Protein AF-A0A3G4VHL0-F1 (afdb_monomer)

Sequence (109 aa):
MKTKLLLISTLTSIFMMGCTSTQEFLNENQSMATEAAMNRAKFELSCQTVQTTVLNKKTIDLYRYEVPQYQVGVSGCGKKVVYLVNCNPDSGCMVYDNKNAPISESKSQ

Solvent-accessible surface area (backbone atoms only — not comparable to full-atom values): 6873 Å² total; per-residue (Å²): 137,91,79,77,94,79,87,83,79,84,80,78,78,85,84,80,83,78,67,58,62,64,54,48,58,46,54,73,49,41,63,58,39,46,49,46,50,46,56,52,44,28,61,77,69,73,30,90,66,62,48,71,43,81,76,46,76,48,75,43,79,59,94,92,41,82,32,41,33,32,35,38,36,38,40,37,86,97,43,76,50,55,31,35,28,43,38,40,98,90,79,47,53,49,75,37,55,55,91,74,48,84,76,75,74,76,76,88,124

Organism: NCBI:txid689

pLDDT: mean 82.19, std 19.35, range [34.38, 98.38]

Structure (mmCIF, N/CA/C/O backbone):
data_AF-A0A3G4VHL0-F1
#
_entry.id   AF-A0A3G4VHL0-F1
#
loop_
_atom_site.group_PDB
_atom_site.id
_atom_site.type_symbol
_atom_site.label_atom_id
_atom_site.label_alt_id
_atom_site.label_comp_id
_atom_site.label_asym_id
_atom_site.label_entity_id
_atom_site.label_seq_id
_atom_site.pdbx_PDB_ins_code
_atom_site.Cartn_x
_atom_site.Cartn_y
_atom_site.Cartn_z
_atom_site.occupancy
_atom_site.B_iso_or_equiv
_atom_site.auth_seq_id
_atom_site.auth_comp_id
_atom_site.auth_asym_id
_atom_site.auth_atom_id
_atom_site.pdbx_PDB_model_num
ATOM 1 N N . MET A 1 1 ? 69.405 -7.108 -5.454 1.00 38.41 1 MET A N 1
ATOM 2 C CA . MET A 1 1 ? 68.332 -8.120 -5.608 1.00 38.41 1 MET A CA 1
ATOM 3 C C . MET A 1 1 ? 67.211 -7.739 -4.645 1.00 38.41 1 MET A C 1
ATOM 5 O O . MET A 1 1 ? 67.393 -7.871 -3.449 1.00 38.41 1 MET A O 1
ATOM 9 N N . LYS A 1 2 ? 66.315 -6.843 -5.079 1.00 39.72 2 LYS A N 1
ATOM 10 C CA . LYS A 1 2 ? 64.910 -7.089 -5.480 1.00 39.72 2 LYS A CA 1
ATOM 11 C C . LYS A 1 2 ? 64.046 -7.603 -4.323 1.00 39.72 2 LYS A C 1
ATOM 13 O O . LYS A 1 2 ? 63.850 -8.796 -4.136 1.00 39.72 2 LYS A O 1
ATOM 18 N N . THR A 1 3 ? 63.574 -6.628 -3.559 1.00 48.28 3 THR A N 1
ATOM 19 C CA . THR A 1 3 ? 62.763 -6.744 -2.355 1.00 48.28 3 THR A CA 1
ATOM 20 C C . THR A 1 3 ? 61.283 -6.562 -2.701 1.00 48.28 3 THR A C 1
ATOM 22 O O . THR A 1 3 ? 60.936 -5.660 -3.457 1.00 48.28 3 THR A O 1
ATOM 25 N N . LYS A 1 4 ? 60.453 -7.357 -2.017 1.00 48.38 4 LYS A N 1
ATOM 26 C CA . LYS A 1 4 ? 59.022 -7.168 -1.714 1.00 48.38 4 LYS A CA 1
ATOM 27 C C . LYS A 1 4 ? 58.020 -7.513 -2.822 1.00 48.38 4 LYS A C 1
ATOM 29 O O . LYS A 1 4 ? 57.694 -6.708 -3.687 1.00 48.38 4 LYS A O 1
ATOM 34 N N . LEU A 1 5 ? 57.454 -8.716 -2.674 1.00 54.75 5 LEU A N 1
ATOM 35 C CA . LEU A 1 5 ? 56.093 -9.031 -3.093 1.00 54.75 5 LEU A CA 1
ATOM 36 C C . LEU A 1 5 ? 55.139 -7.970 -2.521 1.00 54.75 5 LEU A C 1
ATOM 38 O O . LEU A 1 5 ? 54.914 -7.918 -1.315 1.00 54.75 5 LEU A O 1
ATOM 42 N N . LEU A 1 6 ? 54.575 -7.150 -3.397 1.00 56.25 6 LEU A N 1
ATOM 43 C CA . LEU A 1 6 ? 53.359 -6.387 -3.149 1.00 56.25 6 LEU A CA 1
ATOM 44 C C . LEU A 1 6 ? 52.436 -6.649 -4.338 1.00 56.25 6 LEU A C 1
ATOM 46 O O . LEU A 1 6 ? 52.480 -5.953 -5.345 1.00 56.25 6 LEU A O 1
ATOM 50 N N . LEU A 1 7 ? 51.636 -7.704 -4.226 1.00 54.72 7 LEU A N 1
ATOM 51 C CA . LEU A 1 7 ? 50.495 -7.969 -5.098 1.00 54.72 7 LEU A CA 1
ATOM 52 C C . LEU A 1 7 ? 49.283 -8.196 -4.196 1.00 54.72 7 LEU A C 1
ATOM 54 O O . LEU A 1 7 ? 48.826 -9.314 -3.995 1.00 54.72 7 LEU A O 1
ATOM 58 N N . ILE A 1 8 ? 48.802 -7.105 -3.604 1.00 57.66 8 ILE A N 1
ATOM 59 C CA . ILE A 1 8 ? 47.453 -7.016 -3.050 1.00 57.66 8 ILE A CA 1
ATOM 60 C C . ILE A 1 8 ? 46.752 -5.962 -3.901 1.00 57.66 8 ILE A C 1
ATOM 62 O O . ILE A 1 8 ? 46.838 -4.768 -3.635 1.00 57.66 8 ILE A O 1
ATOM 66 N N . SER A 1 9 ? 46.132 -6.412 -4.990 1.00 55.81 9 SER A N 1
ATOM 67 C CA . SER A 1 9 ? 45.156 -5.626 -5.740 1.00 55.81 9 SER A CA 1
ATOM 68 C C . SER A 1 9 ? 43.796 -6.268 -5.493 1.00 55.81 9 SER A C 1
ATOM 70 O O . SER A 1 9 ? 43.361 -7.163 -6.213 1.00 55.81 9 SER A O 1
ATOM 72 N N . THR A 1 10 ? 43.157 -5.880 -4.392 1.00 58.62 10 THR A N 1
ATOM 73 C CA . THR A 1 10 ? 41.744 -6.165 -4.137 1.00 58.62 10 THR A CA 1
ATOM 74 C C . THR A 1 10 ? 40.913 -5.233 -5.012 1.00 58.62 10 THR A C 1
ATOM 76 O O . THR A 1 10 ? 40.582 -4.119 -4.608 1.00 58.62 10 THR A O 1
ATOM 79 N N . LEU A 1 11 ? 40.608 -5.672 -6.233 1.00 62.12 11 LEU A N 1
ATOM 80 C CA . LEU A 1 11 ? 39.610 -5.035 -7.086 1.00 62.12 11 LEU A CA 1
ATOM 81 C C . LEU A 1 11 ? 38.224 -5.551 -6.670 1.00 62.12 11 LEU A C 1
ATOM 83 O O . LEU A 1 11 ? 37.657 -6.443 -7.293 1.00 62.12 11 LEU A O 1
ATOM 87 N N . THR A 1 12 ? 37.698 -5.025 -5.565 1.00 64.69 12 THR A N 1
ATOM 88 C CA . THR A 1 12 ? 36.315 -5.284 -5.149 1.00 64.69 12 THR A CA 1
ATOM 89 C C . THR A 1 12 ? 35.402 -4.374 -5.968 1.00 64.69 12 THR A C 1
ATOM 91 O O . THR A 1 12 ? 35.163 -3.224 -5.605 1.00 64.69 12 THR A O 1
ATOM 94 N N . SER A 1 13 ? 34.937 -4.859 -7.118 1.00 58.62 13 SER A N 1
ATOM 95 C CA . SER A 1 13 ? 33.961 -4.155 -7.951 1.00 58.62 13 SER A CA 1
ATOM 96 C C . SER A 1 13 ? 32.614 -4.060 -7.229 1.00 58.62 13 SER A C 1
ATOM 98 O O . SER A 1 13 ? 31.895 -5.047 -7.091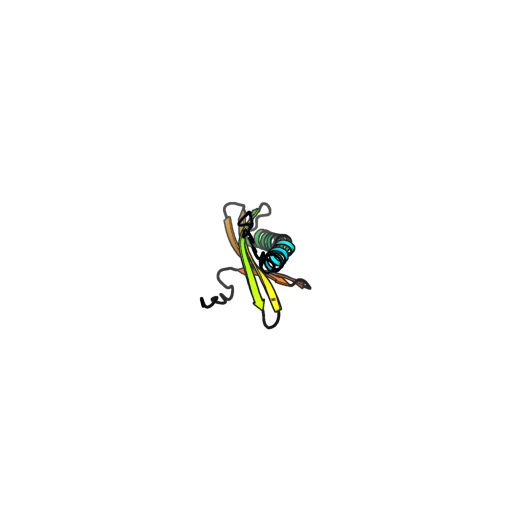 1.00 58.62 13 SER A O 1
ATOM 100 N N . ILE A 1 14 ? 32.262 -2.856 -6.780 1.00 64.25 14 ILE A N 1
ATOM 101 C CA . ILE A 1 14 ? 30.921 -2.520 -6.295 1.00 64.25 14 ILE A CA 1
ATOM 102 C C . ILE A 1 14 ? 30.020 -2.343 -7.525 1.00 64.25 14 ILE A C 1
ATOM 104 O O . ILE A 1 14 ? 29.966 -1.270 -8.117 1.00 64.25 14 ILE A O 1
ATOM 108 N N . PHE A 1 15 ? 29.313 -3.402 -7.916 1.00 59.31 15 PHE A N 1
ATOM 109 C CA . PHE A 1 15 ? 28.159 -3.320 -8.816 1.00 59.31 15 PHE A CA 1
ATOM 110 C C . PHE A 1 15 ? 26.887 -3.565 -7.997 1.00 59.31 15 PHE A C 1
ATOM 112 O O . PHE A 1 15 ? 26.367 -4.672 -7.948 1.00 59.31 15 PHE A O 1
ATOM 119 N N . MET A 1 16 ? 26.403 -2.524 -7.316 1.00 55.31 16 MET A N 1
ATOM 120 C CA . MET A 1 16 ? 25.129 -2.526 -6.576 1.00 55.31 16 MET A CA 1
ATOM 121 C C . MET A 1 16 ? 24.301 -1.280 -6.941 1.00 55.31 16 MET A C 1
ATOM 123 O O . MET A 1 16 ? 23.840 -0.558 -6.067 1.00 55.31 16 MET A O 1
ATOM 127 N N . MET A 1 17 ? 24.144 -0.979 -8.237 1.00 57.78 17 MET A N 1
ATOM 128 C CA . MET A 1 17 ? 23.371 0.193 -8.704 1.00 57.78 17 MET A CA 1
ATOM 129 C C . MET A 1 17 ? 21.944 -0.140 -9.184 1.00 57.78 17 MET A C 1
ATOM 131 O O . MET A 1 17 ? 21.235 0.751 -9.628 1.00 57.78 17 MET A O 1
ATOM 135 N N . GLY A 1 18 ? 21.500 -1.400 -9.094 1.00 56.22 18 GLY A N 1
ATOM 136 C CA . GLY A 1 18 ? 20.190 -1.827 -9.615 1.00 56.22 18 GLY A CA 1
ATOM 137 C C . GLY A 1 18 ? 19.043 -1.899 -8.598 1.00 56.22 18 GLY A C 1
ATOM 138 O O . GLY A 1 18 ? 17.891 -1.947 -9.003 1.00 56.22 18 GLY A O 1
ATOM 139 N N . CYS A 1 19 ? 19.321 -1.917 -7.290 1.00 59.69 19 CYS A N 1
ATOM 140 C CA . CYS A 1 19 ? 18.284 -2.174 -6.277 1.00 59.69 19 CYS A CA 1
ATOM 141 C C . CYS A 1 19 ? 17.666 -0.911 -5.655 1.00 59.69 19 CYS A C 1
ATOM 143 O O . CYS A 1 19 ? 16.657 -1.018 -4.960 1.00 59.69 19 CYS A O 1
ATOM 145 N N . THR A 1 20 ? 18.263 0.271 -5.841 1.00 62.53 20 THR A N 1
ATOM 146 C CA . THR A 1 20 ? 17.789 1.483 -5.150 1.00 62.53 20 THR A CA 1
ATOM 147 C C . THR A 1 20 ? 16.531 2.047 -5.804 1.00 62.53 20 THR A C 1
ATOM 149 O O . THR A 1 20 ? 15.576 2.348 -5.097 1.00 62.53 20 THR A O 1
ATOM 152 N N . SER A 1 21 ? 16.487 2.107 -7.139 1.00 81.62 21 SER A N 1
ATOM 153 C CA . SER A 1 21 ? 15.427 2.794 -7.890 1.00 81.62 21 SER A CA 1
ATOM 154 C C . SER A 1 21 ? 14.046 2.174 -7.680 1.00 81.62 21 SER A C 1
ATOM 156 O O . SER A 1 21 ? 13.093 2.884 -7.376 1.00 81.62 21 SER A O 1
ATOM 158 N N . THR A 1 22 ? 13.924 0.847 -7.767 1.00 85.50 22 THR A N 1
ATOM 159 C CA . THR A 1 22 ? 12.641 0.161 -7.543 1.00 85.50 22 THR A CA 1
ATOM 160 C C . THR A 1 22 ? 12.168 0.320 -6.099 1.00 85.50 22 THR A C 1
ATOM 162 O O . THR A 1 22 ? 10.984 0.541 -5.843 1.00 85.50 22 THR A O 1
ATOM 165 N N . GLN A 1 23 ? 13.080 0.221 -5.128 1.00 87.56 23 GLN A N 1
ATOM 166 C CA . GLN A 1 23 ? 12.709 0.340 -3.721 1.00 87.56 23 GLN A CA 1
ATOM 167 C C . GLN A 1 23 ? 12.293 1.769 -3.362 1.00 87.56 23 GLN A C 1
ATOM 169 O O . GLN A 1 23 ? 11.368 1.945 -2.567 1.00 87.56 23 GLN A O 1
ATOM 174 N N . GLU A 1 24 ? 12.954 2.761 -3.948 1.00 90.06 24 GLU A N 1
ATOM 175 C CA . GLU A 1 24 ? 12.625 4.178 -3.826 1.00 90.06 24 GLU A CA 1
ATOM 176 C C . GLU A 1 24 ? 11.248 4.472 -4.426 1.00 90.06 24 GLU A C 1
ATOM 178 O O . GLU A 1 24 ? 10.371 4.940 -3.702 1.00 90.06 24 GLU A O 1
ATOM 183 N N . PHE A 1 25 ? 10.987 4.020 -5.656 1.00 89.88 25 PHE A N 1
ATOM 184 C CA . PHE A 1 25 ? 9.677 4.136 -6.303 1.00 89.88 25 PHE A CA 1
ATOM 185 C C . PHE A 1 25 ? 8.539 3.532 -5.462 1.00 89.88 25 PHE A C 1
ATOM 187 O O . PHE A 1 25 ? 7.478 4.136 -5.275 1.00 89.88 25 PHE A O 1
ATOM 194 N N . LEU A 1 26 ? 8.772 2.353 -4.874 1.00 94.62 26 LEU A N 1
ATOM 195 C CA . LEU A 1 26 ? 7.824 1.715 -3.959 1.00 94.62 26 LEU A CA 1
ATOM 196 C C . LEU A 1 26 ? 7.664 2.469 -2.632 1.00 94.62 26 LEU A C 1
ATOM 198 O O . LEU A 1 26 ? 6.615 2.362 -2.001 1.00 94.62 26 LEU A O 1
ATOM 202 N N . ASN A 1 27 ? 8.679 3.181 -2.154 1.00 94.25 27 ASN A N 1
ATOM 203 C CA . ASN A 1 27 ? 8.595 3.924 -0.897 1.00 94.25 27 ASN A CA 1
ATOM 204 C C . ASN A 1 27 ? 7.837 5.241 -1.078 1.00 94.25 27 ASN A C 1
ATOM 206 O O . ASN A 1 27 ? 6.976 5.552 -0.256 1.00 94.25 27 ASN A O 1
ATOM 210 N N . GLU A 1 28 ? 8.106 5.962 -2.166 1.00 92.75 28 GLU A N 1
ATOM 211 C CA . GLU A 1 28 ? 7.481 7.251 -2.488 1.00 92.75 28 GLU A CA 1
ATOM 212 C C . GLU A 1 28 ? 5.95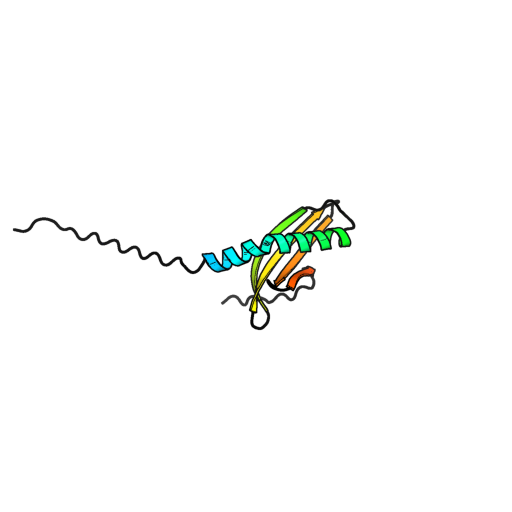7 7.150 -2.615 1.00 92.75 28 GLU A C 1
ATOM 214 O O . GLU A 1 28 ? 5.232 8.037 -2.172 1.00 92.75 28 GLU A O 1
ATOM 219 N N . ASN A 1 29 ? 5.453 6.031 -3.142 1.00 95.00 29 ASN A N 1
ATOM 220 C CA . ASN A 1 29 ? 4.020 5.822 -3.367 1.00 95.00 29 ASN A CA 1
ATOM 221 C C . ASN A 1 29 ? 3.297 5.128 -2.191 1.00 95.00 29 ASN A C 1
ATOM 223 O O . ASN A 1 29 ? 2.068 5.014 -2.184 1.00 95.00 29 ASN A O 1
ATOM 227 N N . GLN A 1 30 ? 4.028 4.669 -1.167 1.00 96.94 30 GLN A N 1
ATOM 228 C CA . GLN A 1 30 ? 3.465 3.843 -0.093 1.00 96.94 30 GLN A CA 1
ATOM 229 C C . GLN A 1 30 ? 2.448 4.602 0.772 1.00 96.94 30 GLN A C 1
ATOM 231 O O . GLN A 1 30 ? 1.441 4.023 1.183 1.00 96.94 30 GLN A O 1
ATOM 236 N N . SER A 1 31 ? 2.695 5.885 1.054 1.00 96.75 31 SER A N 1
ATOM 237 C CA . SER A 1 31 ? 1.799 6.711 1.876 1.00 96.75 31 SER A CA 1
ATOM 238 C C . SER A 1 31 ? 0.424 6.843 1.219 1.00 96.75 31 SER A C 1
ATOM 240 O O . SER A 1 31 ? -0.588 6.522 1.845 1.00 96.75 31 SER A O 1
ATOM 242 N N . MET A 1 32 ? 0.401 7.188 -0.070 1.00 96.56 32 MET A N 1
ATOM 243 C CA . MET A 1 32 ? -0.815 7.313 -0.872 1.00 96.56 32 MET A CA 1
ATOM 244 C C . MET A 1 32 ? -1.582 5.986 -0.940 1.00 96.56 32 MET A C 1
ATOM 246 O O . MET A 1 32 ? -2.805 5.962 -0.785 1.00 96.56 32 MET A O 1
ATOM 250 N N . ALA A 1 33 ? -0.868 4.863 -1.081 1.00 97.69 33 ALA A N 1
ATOM 251 C CA . ALA A 1 33 ? -1.482 3.540 -1.079 1.00 97.69 33 ALA A CA 1
ATOM 252 C C . ALA A 1 33 ? -2.171 3.223 0.259 1.00 97.69 33 ALA A C 1
ATOM 254 O O . ALA A 1 33 ? -3.307 2.740 0.288 1.00 97.69 33 ALA A O 1
ATOM 255 N N . THR A 1 34 ? -1.497 3.512 1.379 1.00 98.25 34 THR A N 1
ATOM 256 C CA . THR A 1 34 ? -2.075 3.298 2.712 1.00 98.25 34 THR A CA 1
ATOM 257 C C . THR A 1 34 ? -3.248 4.227 2.996 1.00 98.25 34 THR A C 1
ATOM 259 O O . THR A 1 34 ? -4.234 3.783 3.578 1.00 98.25 34 THR A O 1
ATOM 262 N N . GLU A 1 35 ? -3.204 5.477 2.537 1.00 97.81 35 GLU A N 1
ATOM 263 C CA . GLU A 1 35 ? -4.310 6.420 2.689 1.00 97.81 35 GLU A CA 1
ATOM 264 C C . GLU A 1 35 ? -5.548 5.975 1.899 1.00 97.81 35 GLU A C 1
ATOM 266 O O . GLU A 1 35 ? -6.653 5.940 2.444 1.00 97.81 35 GLU A O 1
ATOM 271 N N . ALA A 1 36 ? -5.370 5.544 0.647 1.00 97.94 36 ALA A N 1
ATOM 272 C CA . ALA A 1 36 ? -6.464 5.035 -0.173 1.00 97.94 36 ALA A CA 1
ATOM 273 C C . ALA A 1 36 ? -7.123 3.798 0.468 1.00 97.94 36 ALA A C 1
ATOM 275 O O . ALA A 1 36 ? -8.350 3.735 0.601 1.00 97.94 36 ALA A O 1
ATOM 276 N N . ALA A 1 37 ? -6.312 2.843 0.940 1.00 98.12 37 ALA A N 1
ATOM 277 C CA . ALA A 1 37 ? -6.796 1.666 1.660 1.00 98.12 37 ALA A CA 1
ATOM 278 C C . ALA A 1 37 ? -7.527 2.037 2.960 1.00 98.12 37 ALA A C 1
ATOM 280 O O . ALA A 1 37 ? -8.578 1.470 3.265 1.00 98.12 37 ALA A O 1
ATOM 281 N N . MET A 1 38 ? -6.997 3.005 3.715 1.00 98.38 38 MET A N 1
ATOM 282 C CA . MET A 1 38 ? -7.619 3.512 4.936 1.00 98.38 38 MET A CA 1
ATOM 283 C C . MET A 1 38 ? -9.003 4.098 4.648 1.00 98.38 38 MET A C 1
ATOM 285 O O . MET A 1 38 ? -9.964 3.764 5.339 1.00 98.38 38 MET A O 1
ATOM 289 N N . ASN A 1 39 ? -9.117 4.947 3.627 1.00 97.94 39 ASN A N 1
ATOM 290 C CA . ASN A 1 39 ? -10.367 5.617 3.278 1.00 97.94 39 ASN A CA 1
ATOM 291 C C . ASN A 1 39 ? -11.440 4.617 2.834 1.00 97.94 39 ASN A C 1
ATOM 293 O O . ASN A 1 39 ? -12.572 4.678 3.322 1.00 97.94 39 ASN A O 1
ATOM 297 N N . ARG A 1 40 ? -11.075 3.636 1.998 1.00 97.56 40 ARG A N 1
ATOM 298 C CA . ARG A 1 40 ? -11.988 2.549 1.616 1.00 97.56 40 ARG A CA 1
ATOM 299 C C . ARG A 1 40 ? -12.425 1.727 2.830 1.00 97.56 40 ARG A C 1
ATOM 301 O O . ARG A 1 40 ? -13.617 1.490 3.011 1.00 97.56 40 ARG A O 1
ATOM 308 N N . ALA A 1 41 ? -11.492 1.362 3.712 1.00 97.56 41 ALA A N 1
ATOM 309 C CA . ALA A 1 41 ? -11.809 0.620 4.931 1.00 97.56 41 ALA A CA 1
ATOM 310 C C . ALA A 1 41 ? -12.759 1.374 5.861 1.00 97.56 41 ALA A C 1
ATOM 312 O O . ALA A 1 41 ? -13.667 0.760 6.414 1.00 97.56 41 ALA A O 1
ATOM 313 N N . LYS A 1 42 ? -12.570 2.688 6.042 1.00 97.94 42 LYS A N 1
ATOM 314 C CA . LYS A 1 42 ? -13.451 3.495 6.898 1.00 97.94 42 LYS A CA 1
ATOM 315 C C . LYS A 1 42 ? -14.905 3.386 6.459 1.00 97.94 42 LYS A C 1
ATOM 317 O O . L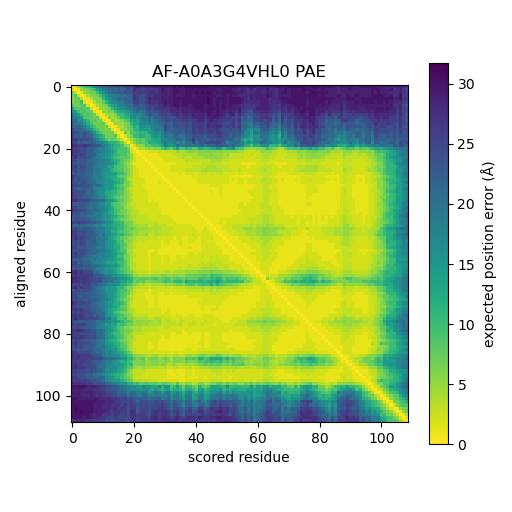YS A 1 42 ? -15.789 3.201 7.299 1.00 97.94 42 LYS A O 1
ATOM 322 N N . PHE A 1 43 ? -15.123 3.445 5.148 1.00 97.62 43 PHE A N 1
ATOM 323 C CA . PHE A 1 43 ? -16.430 3.275 4.532 1.00 97.62 43 PHE A CA 1
ATOM 324 C C . PHE A 1 43 ? -16.956 1.839 4.689 1.00 97.62 43 PHE A C 1
ATOM 326 O O . PHE A 1 43 ? -17.987 1.631 5.328 1.00 97.62 43 PHE A O 1
ATOM 333 N N . GLU A 1 44 ? -16.228 0.837 4.186 1.00 95.88 44 GLU A N 1
ATOM 334 C CA . GLU A 1 44 ? -16.700 -0.557 4.142 1.00 95.88 44 GLU A CA 1
ATOM 335 C C . GLU A 1 44 ? -16.878 -1.191 5.524 1.00 95.88 44 GLU A C 1
ATOM 337 O O . GLU A 1 44 ? -17.809 -1.960 5.760 1.00 95.88 44 GLU A O 1
ATOM 342 N N . LEU A 1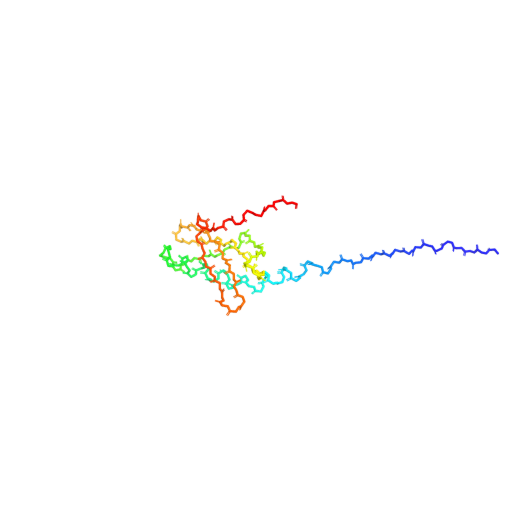 45 ? -15.994 -0.866 6.468 1.00 95.62 45 LEU A N 1
ATOM 343 C CA . LEU A 1 45 ? -16.071 -1.387 7.830 1.00 95.62 45 LEU A CA 1
ATOM 344 C C . LEU A 1 45 ? -17.065 -0.604 8.696 1.00 95.62 45 LEU A C 1
ATOM 346 O O . LEU A 1 45 ? -17.376 -1.075 9.798 1.00 95.62 45 LEU A O 1
ATOM 350 N N . SER A 1 46 ? -17.555 0.547 8.208 1.00 96.69 46 SER A N 1
ATOM 351 C CA . SER A 1 46 ? -18.328 1.540 8.967 1.00 96.69 46 SER A CA 1
ATOM 352 C C . SER A 1 46 ? -17.612 1.937 10.264 1.00 96.69 46 SER A C 1
ATOM 354 O O . SER A 1 46 ? -18.182 1.899 11.352 1.00 96.69 46 SER A O 1
ATOM 356 N N . CYS A 1 47 ? -16.318 2.249 10.155 1.00 95.69 47 CYS A N 1
ATOM 357 C CA . CYS A 1 47 ? -15.418 2.438 11.292 1.00 95.69 47 CYS A CA 1
ATOM 358 C C . CYS A 1 47 ? -14.420 3.565 11.011 1.00 95.69 47 CYS A C 1
ATOM 360 O O . CYS A 1 47 ? -13.549 3.411 10.164 1.00 95.69 47 CYS A O 1
ATOM 362 N N . GLN A 1 48 ? -14.497 4.683 11.740 1.00 96.62 48 GLN A N 1
ATOM 363 C CA . GLN A 1 48 ? -13.569 5.807 11.530 1.00 96.62 48 GLN A CA 1
ATOM 364 C C . GLN A 1 48 ? -12.177 5.571 12.130 1.00 96.62 48 GLN A C 1
ATOM 366 O O . GLN A 1 48 ? -11.188 6.126 11.649 1.00 96.62 48 GLN A O 1
ATOM 371 N N . THR A 1 49 ? -12.088 4.719 13.151 1.00 97.12 49 THR A N 1
ATOM 372 C CA . THR A 1 49 ? -10.841 4.406 13.856 1.00 97.12 49 THR A CA 1
ATOM 373 C C . THR A 1 49 ? -10.236 3.122 13.298 1.00 97.12 49 THR A C 1
ATOM 375 O O . THR A 1 49 ? -10.453 2.028 13.823 1.00 97.12 49 THR A O 1
ATOM 378 N N . VAL A 1 50 ? -9.485 3.259 12.208 1.00 97.94 50 VAL A N 1
ATOM 379 C CA . VAL A 1 50 ? -8.776 2.161 11.538 1.00 97.94 50 VAL A CA 1
ATOM 380 C C . VAL A 1 50 ? -7.274 2.436 11.487 1.00 97.94 50 VAL A C 1
ATOM 382 O O . VAL A 1 50 ? -6.850 3.587 11.445 1.00 97.94 50 VAL A O 1
ATOM 385 N N . GLN A 1 51 ? -6.477 1.371 11.450 1.00 98.38 51 GLN A N 1
ATOM 386 C CA . GLN A 1 51 ? -5.026 1.411 11.293 1.00 98.38 51 GLN A CA 1
ATOM 387 C C . GLN A 1 51 ? -4.613 0.558 10.096 1.00 98.38 51 GLN A C 1
ATOM 389 O O . GLN A 1 51 ? -5.109 -0.558 9.924 1.00 98.38 51 GLN A O 1
ATOM 394 N N . THR A 1 52 ? -3.681 1.071 9.295 1.00 98.38 52 THR A N 1
ATOM 395 C CA . THR A 1 52 ? -3.128 0.381 8.127 1.00 98.38 52 THR A CA 1
ATOM 396 C C . THR A 1 52 ? -1.762 -0.232 8.415 1.00 98.38 52 THR A C 1
ATOM 398 O O . THR A 1 52 ? -0.971 0.305 9.192 1.00 98.38 52 THR A O 1
ATOM 401 N N . THR A 1 53 ? -1.460 -1.339 7.743 1.00 98.38 53 THR A N 1
ATOM 402 C CA . THR A 1 53 ? -0.158 -2.012 7.745 1.00 98.38 53 THR A CA 1
ATOM 403 C C . THR A 1 53 ? 0.148 -2.496 6.335 1.00 98.38 53 THR A C 1
ATOM 405 O O . THR A 1 53 ? -0.663 -3.189 5.724 1.00 98.38 53 THR A O 1
ATOM 408 N N . VAL A 1 54 ? 1.324 -2.153 5.815 1.00 98.06 54 VAL A N 1
ATOM 409 C CA . VAL A 1 54 ? 1.799 -2.701 4.541 1.00 98.06 54 VAL A CA 1
ATOM 410 C C . VAL A 1 54 ? 2.320 -4.109 4.799 1.00 98.06 54 VAL A C 1
ATOM 412 O O . VAL A 1 54 ? 3.279 -4.289 5.543 1.00 98.06 54 VAL A O 1
ATOM 415 N N . LEU A 1 55 ? 1.655 -5.103 4.216 1.00 97.06 55 LEU A N 1
ATOM 416 C CA . LEU A 1 55 ? 1.986 -6.522 4.364 1.00 97.06 55 LEU A CA 1
ATOM 417 C C . LEU A 1 55 ? 2.988 -6.973 3.301 1.00 97.06 55 LEU A C 1
ATOM 419 O O . LEU A 1 55 ? 3.838 -7.817 3.565 1.00 97.06 55 LEU A O 1
ATOM 423 N N . ASN A 1 56 ? 2.871 -6.420 2.093 1.00 96.38 56 ASN A N 1
ATOM 424 C CA . ASN A 1 56 ? 3.772 -6.680 0.977 1.00 96.38 56 ASN A CA 1
ATOM 425 C C . ASN A 1 56 ? 3.750 -5.499 -0.006 1.00 96.38 56 ASN A C 1
ATOM 427 O O . ASN A 1 56 ? 2.762 -4.761 -0.062 1.00 96.38 56 ASN A O 1
ATOM 431 N N . LYS A 1 57 ? 4.814 -5.336 -0.793 1.00 96.56 57 LYS A N 1
ATOM 432 C CA . LYS A 1 57 ? 4.911 -4.364 -1.884 1.00 96.56 57 LYS A CA 1
ATOM 433 C C . LYS A 1 57 ? 5.806 -4.895 -2.999 1.00 96.56 57 LYS A C 1
ATOM 435 O O . LYS A 1 57 ? 6.829 -5.516 -2.725 1.00 96.56 57 LYS A O 1
ATOM 440 N N . LYS A 1 58 ? 5.415 -4.649 -4.242 1.00 94.44 58 LYS A N 1
ATOM 441 C CA . LYS A 1 58 ? 6.165 -5.017 -5.449 1.00 94.44 58 LYS A CA 1
ATOM 442 C C . LYS A 1 58 ? 5.791 -4.081 -6.586 1.00 94.44 58 LYS A C 1
ATOM 444 O O . LYS A 1 58 ? 4.762 -3.416 -6.509 1.00 94.44 58 LYS A O 1
ATOM 449 N N . THR A 1 59 ? 6.579 -4.060 -7.645 1.00 93.56 59 THR A N 1
ATOM 450 C CA . THR A 1 59 ? 6.118 -3.506 -8.914 1.00 93.56 59 THR A CA 1
ATOM 451 C C . THR A 1 59 ? 5.364 -4.566 -9.717 1.00 93.56 59 THR A C 1
ATOM 453 O O . THR A 1 59 ? 5.548 -5.772 -9.515 1.00 93.56 59 THR A O 1
ATOM 456 N N . ILE A 1 60 ? 4.446 -4.123 -10.572 1.00 91.19 60 ILE A N 1
ATOM 457 C CA . ILE A 1 60 ? 3.754 -4.959 -11.554 1.00 91.19 60 ILE A CA 1
ATOM 458 C C . ILE A 1 60 ? 3.694 -4.241 -12.896 1.00 91.19 60 ILE A C 1
ATOM 460 O O . ILE A 1 60 ? 3.626 -3.013 -12.945 1.00 91.19 60 ILE A O 1
ATOM 464 N N . ASP A 1 61 ? 3.611 -5.015 -13.971 1.00 89.75 61 ASP A N 1
ATOM 465 C CA . ASP A 1 61 ? 3.352 -4.480 -15.301 1.00 89.75 61 ASP A CA 1
ATOM 466 C C . ASP A 1 61 ? 1.845 -4.298 -15.522 1.00 89.75 61 ASP A C 1
ATOM 468 O O . ASP A 1 61 ? 1.073 -5.262 -15.538 1.00 89.75 61 ASP A O 1
ATOM 472 N N . LEU A 1 62 ? 1.417 -3.052 -15.727 1.00 83.19 62 LEU A N 1
ATOM 473 C CA . LEU A 1 62 ? 0.095 -2.719 -16.251 1.00 83.19 62 LEU A CA 1
ATOM 474 C C . LEU A 1 62 ? 0.241 -2.206 -17.685 1.00 83.19 62 LEU A C 1
ATOM 476 O O . LEU A 1 62 ? 0.545 -1.039 -17.939 1.00 83.19 62 LEU A O 1
ATOM 480 N N . TYR A 1 63 ? -0.014 -3.099 -18.642 1.00 81.38 63 TYR A N 1
ATOM 481 C CA . TYR A 1 63 ? 0.162 -2.874 -20.079 1.00 81.38 63 TYR A CA 1
ATOM 482 C C . TYR A 1 63 ? 1.602 -2.515 -20.469 1.00 81.38 63 TYR A C 1
ATOM 484 O O . TYR A 1 63 ? 2.384 -3.401 -20.791 1.00 81.38 63 TYR A O 1
ATOM 492 N N . ARG A 1 64 ? 1.929 -1.220 -20.509 1.00 82.81 64 ARG A N 1
ATOM 493 C CA . ARG A 1 64 ? 3.235 -0.686 -20.935 1.00 82.81 64 ARG A CA 1
ATOM 494 C C . ARG A 1 64 ? 3.964 0.065 -19.821 1.00 82.81 64 ARG A C 1
ATOM 496 O O . ARG A 1 64 ? 5.021 0.629 -20.082 1.00 82.81 64 ARG A O 1
ATOM 503 N N . TYR A 1 65 ? 3.386 0.104 -18.623 1.00 82.88 65 TYR A N 1
ATOM 504 C CA . TYR A 1 65 ? 3.908 0.864 -17.498 1.00 82.88 65 TYR A CA 1
ATOM 505 C C . TYR A 1 65 ? 4.111 -0.053 -16.302 1.00 82.88 65 TYR A C 1
ATOM 507 O O . TYR A 1 65 ? 3.220 -0.828 -15.947 1.00 82.88 65 TYR A O 1
ATOM 515 N N . GLU A 1 66 ? 5.272 0.078 -15.672 1.00 89.38 66 GLU A N 1
ATOM 516 C CA . GLU A 1 66 ? 5.509 -0.490 -14.356 1.00 89.38 66 GLU A CA 1
ATOM 517 C C . GLU A 1 66 ? 4.817 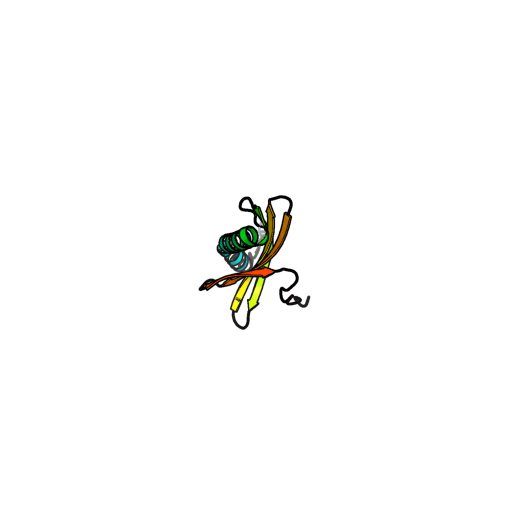0.396 -13.313 1.00 89.38 66 GLU A C 1
ATOM 519 O O . GLU A 1 66 ? 4.978 1.619 -13.311 1.00 89.38 66 GLU A O 1
ATOM 524 N N . VAL A 1 67 ? 4.030 -0.212 -12.430 1.00 92.50 67 VAL A N 1
ATOM 525 C CA . VAL A 1 67 ? 3.348 0.495 -11.343 1.00 92.50 67 VAL A CA 1
ATOM 526 C C . VAL A 1 67 ? 3.612 -0.174 -9.998 1.00 92.50 67 VAL A C 1
ATOM 528 O O . VAL A 1 67 ? 3.770 -1.397 -9.934 1.00 92.50 67 VAL A O 1
ATOM 531 N N . PRO A 1 68 ? 3.625 0.582 -8.890 1.00 95.25 68 PRO A N 1
A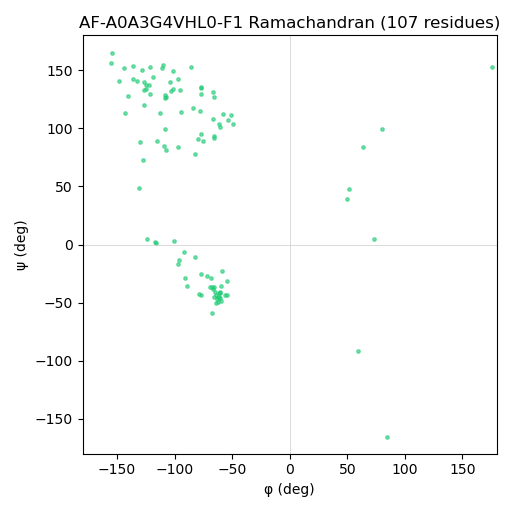TOM 532 C CA . PRO A 1 68 ? 3.750 0.010 -7.567 1.00 95.25 68 PRO A CA 1
ATOM 533 C C . PRO A 1 68 ? 2.413 -0.600 -7.126 1.00 95.25 68 PRO A C 1
ATOM 535 O O . PRO A 1 68 ? 1.340 -0.000 -7.251 1.00 95.25 68 PRO A O 1
ATOM 538 N N . GLN A 1 69 ? 2.495 -1.803 -6.572 1.00 95.44 69 GLN A N 1
ATOM 539 C CA . GLN A 1 69 ? 1.390 -2.539 -5.984 1.00 95.44 69 GLN A CA 1
ATOM 540 C C . GLN A 1 69 ? 1.694 -2.873 -4.522 1.00 95.44 69 GLN A C 1
ATOM 542 O O . GLN A 1 69 ? 2.779 -3.346 -4.182 1.00 95.44 69 GLN A O 1
ATOM 547 N N . TYR A 1 70 ? 0.696 -2.701 -3.659 1.00 97.00 70 TYR A N 1
ATOM 548 C CA . TYR A 1 70 ? 0.787 -2.936 -2.221 1.00 97.00 70 TYR A CA 1
ATOM 549 C C . TYR A 1 70 ? -0.312 -3.884 -1.763 1.00 97.00 70 TYR A C 1
ATOM 551 O O . TYR A 1 70 ? -1.463 -3.751 -2.171 1.00 97.00 70 TYR A O 1
ATOM 559 N N . GLN A 1 71 ? 0.024 -4.797 -0.855 1.00 97.31 71 GLN A N 1
ATOM 560 C CA . GLN A 1 71 ? -0.964 -5.457 -0.009 1.00 97.31 71 GLN A CA 1
ATOM 561 C C . GLN A 1 71 ? -1.060 -4.688 1.300 1.00 97.31 71 GLN A C 1
ATOM 563 O O . GLN A 1 71 ? -0.103 -4.660 2.078 1.00 97.31 71 GLN A O 1
ATOM 568 N N . VAL A 1 72 ? -2.208 -4.065 1.547 1.00 98.31 72 VAL A N 1
ATOM 569 C CA . VAL A 1 72 ? -2.440 -3.260 2.746 1.00 98.31 72 VAL A CA 1
ATOM 570 C C . VAL A 1 72 ? -3.472 -3.956 3.618 1.00 98.31 72 VAL A C 1
ATOM 572 O O . VAL A 1 72 ? -4.641 -4.076 3.254 1.00 98.31 72 VAL A O 1
ATOM 575 N N . GLY A 1 73 ? -3.030 -4.417 4.784 1.00 97.69 73 GLY A N 1
ATOM 576 C CA . GLY A 1 73 ? -3.916 -4.850 5.852 1.00 97.69 73 GLY A CA 1
ATOM 577 C C . GLY A 1 73 ? -4.491 -3.636 6.569 1.00 97.69 73 GLY A C 1
ATOM 578 O O . GLY A 1 73 ? -3.762 -2.698 6.890 1.00 97.69 73 GLY A O 1
ATOM 579 N N . VAL A 1 74 ? -5.791 -3.653 6.839 1.00 98.25 74 VAL A N 1
A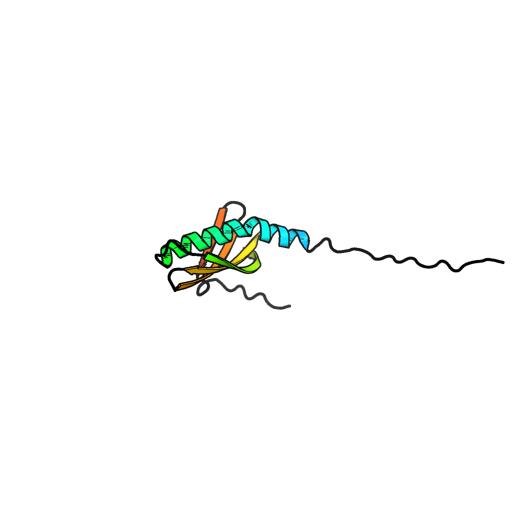TOM 580 C CA . VAL A 1 74 ? -6.473 -2.625 7.624 1.00 98.25 74 VAL A CA 1
ATOM 581 C C . VAL A 1 74 ? -7.232 -3.286 8.761 1.00 98.25 74 VAL A C 1
ATOM 583 O O . VAL A 1 74 ? -7.936 -4.277 8.558 1.00 98.25 74 VAL A O 1
ATOM 586 N N . SER A 1 75 ? -7.086 -2.746 9.968 1.00 97.56 75 SER A N 1
ATOM 587 C CA . SER A 1 75 ? -7.778 -3.236 11.160 1.00 97.56 75 SER A CA 1
ATOM 588 C C . SER A 1 75 ? -8.409 -2.102 11.953 1.00 97.56 75 SER A C 1
ATOM 590 O O . SER A 1 75 ? -7.804 -1.043 12.096 1.00 97.56 75 SER A O 1
ATOM 592 N N . GLY A 1 76 ? -9.604 -2.330 12.488 1.00 96.50 76 GLY A N 1
ATOM 593 C CA . GLY A 1 76 ? -10.336 -1.357 13.299 1.00 96.50 76 GLY A CA 1
ATOM 594 C C . GLY A 1 76 ? -11.718 -1.881 13.672 1.00 96.50 76 GLY A C 1
ATOM 595 O O . GLY A 1 76 ? -12.272 -2.725 12.969 1.00 96.50 76 GLY A O 1
ATOM 596 N N . CYS A 1 77 ? -12.262 -1.428 14.804 1.00 95.00 77 CYS A N 1
ATOM 597 C CA . CYS A 1 77 ? -13.586 -1.836 15.299 1.00 95.00 77 CYS A CA 1
ATOM 598 C C . CYS A 1 77 ? -13.811 -3.367 15.336 1.00 95.00 77 CYS A C 1
ATOM 600 O O . CYS A 1 77 ? -14.879 -3.856 14.973 1.00 95.00 77 CYS A O 1
ATOM 602 N N . GLY A 1 78 ? -12.786 -4.141 15.716 1.00 96.25 78 GLY A N 1
ATOM 603 C CA . GLY A 1 78 ? -12.852 -5.610 15.771 1.00 96.25 78 GLY A CA 1
ATOM 604 C C . GLY A 1 78 ? -12.852 -6.319 14.408 1.00 96.25 78 GLY A C 1
ATOM 605 O O . GLY A 1 78 ? -12.967 -7.540 14.360 1.00 96.25 78 GLY A O 1
ATOM 606 N N . LYS A 1 79 ? -12.699 -5.584 13.300 1.00 95.75 79 LYS A N 1
ATOM 607 C CA . LYS A 1 79 ? -12.672 -6.117 11.933 1.00 95.75 79 LYS A CA 1
ATOM 608 C C . LYS A 1 79 ? -11.271 -6.009 11.334 1.00 95.75 79 LYS A C 1
ATOM 610 O O . LYS A 1 79 ? -10.479 -5.144 11.717 1.00 95.75 79 LYS A O 1
ATOM 615 N N . LYS A 1 80 ? -10.976 -6.889 10.376 1.00 95.75 80 LYS A N 1
ATOM 616 C CA . LYS A 1 80 ? -9.755 -6.862 9.563 1.00 95.75 80 LYS A CA 1
ATOM 617 C C . LYS A 1 80 ? -10.101 -7.122 8.103 1.00 95.75 80 LYS A C 1
ATOM 619 O O . LYS A 1 80 ? -10.955 -7.955 7.813 1.00 95.75 80 LYS A O 1
ATOM 624 N N . VAL A 1 81 ? -9.412 -6.434 7.206 1.00 96.25 81 VAL A N 1
ATOM 625 C CA . VAL A 1 81 ? -9.521 -6.600 5.754 1.00 96.25 81 VAL A CA 1
ATOM 626 C C . VAL A 1 81 ? -8.140 -6.409 5.132 1.00 96.25 81 VAL A C 1
ATOM 628 O O . VAL A 1 81 ? -7.297 -5.718 5.699 1.00 96.25 81 VAL A O 1
ATOM 631 N N . VAL A 1 82 ? -7.886 -7.051 3.995 1.00 96.75 82 VAL A N 1
ATOM 632 C CA . VAL A 1 82 ? -6.668 -6.847 3.206 1.00 96.75 82 VAL A CA 1
ATOM 633 C C . VAL A 1 82 ? -7.084 -6.383 1.823 1.00 96.75 82 VAL A C 1
ATOM 635 O O . VAL A 1 82 ? -7.922 -7.027 1.189 1.00 96.75 82 VAL A O 1
ATOM 638 N N . TYR A 1 83 ? -6.478 -5.296 1.361 1.00 97.38 83 TYR A N 1
ATOM 639 C CA . TYR A 1 83 ? -6.660 -4.780 0.012 1.00 97.38 83 TYR A CA 1
ATOM 640 C C . TYR A 1 83 ? -5.395 -4.942 -0.812 1.00 97.38 83 TYR A C 1
ATOM 642 O O . TYR A 1 83 ? -4.283 -4.896 -0.281 1.00 97.38 83 TYR A O 1
ATOM 650 N N . LEU A 1 84 ? -5.587 -5.063 -2.121 1.00 96.56 84 LEU A N 1
ATOM 651 C CA . LEU A 1 84 ? -4.545 -4.788 -3.097 1.00 96.56 84 LEU A CA 1
ATOM 652 C C . LEU A 1 84 ? -4.704 -3.352 -3.582 1.00 96.56 84 LEU A C 1
ATOM 654 O O . LEU A 1 84 ? -5.808 -2.915 -3.889 1.00 96.56 84 LEU A O 1
ATOM 658 N N . VAL A 1 85 ? -3.607 -2.611 -3.626 1.00 96.75 85 VAL A N 1
ATOM 659 C CA . VAL A 1 85 ? -3.600 -1.201 -4.009 1.00 96.75 85 VAL A CA 1
ATOM 660 C C . VAL A 1 85 ? -2.585 -1.011 -5.117 1.00 96.75 85 VAL A C 1
ATOM 662 O O . VAL A 1 85 ? -1.409 -1.275 -4.893 1.00 96.75 85 VAL A O 1
ATOM 665 N N . ASN A 1 86 ? -3.026 -0.551 -6.285 1.00 94.94 86 ASN A N 1
ATOM 666 C CA . ASN A 1 86 ? -2.137 -0.206 -7.395 1.00 94.94 86 ASN A CA 1
ATOM 667 C C . ASN A 1 86 ? -2.117 1.313 -7.520 1.00 94.94 86 ASN A C 1
ATOM 669 O O . ASN A 1 86 ? -3.188 1.913 -7.634 1.00 94.94 86 ASN A O 1
ATOM 673 N N . CYS A 1 87 ? -0.939 1.928 -7.520 1.00 94.50 87 CYS A N 1
ATOM 674 C CA . CYS A 1 87 ? -0.835 3.373 -7.698 1.00 94.50 87 CYS A CA 1
ATOM 675 C C . CYS A 1 87 ? -0.360 3.727 -9.095 1.00 94.50 87 CYS A C 1
ATOM 677 O O . CYS A 1 87 ? 0.518 3.084 -9.649 1.00 94.50 87 CYS A O 1
ATOM 679 N N . ASN A 1 88 ? -0.951 4.764 -9.661 1.00 87.81 88 ASN A N 1
ATOM 680 C CA . ASN A 1 88 ? -0.456 5.423 -10.848 1.00 87.81 88 ASN A CA 1
ATOM 681 C C . ASN A 1 88 ? 0.098 6.789 -10.404 1.00 87.81 88 ASN A C 1
ATOM 683 O O . ASN A 1 88 ? -0.642 7.532 -9.753 1.00 87.81 88 ASN A O 1
ATOM 687 N N . PRO A 1 89 ? 1.358 7.129 -10.733 1.00 73.00 89 PRO A N 1
ATOM 688 C CA . PRO A 1 89 ? 1.951 8.412 -10.350 1.00 73.00 89 PRO A CA 1
ATOM 689 C C . PRO A 1 89 ? 1.131 9.636 -10.786 1.00 73.00 89 PRO A C 1
ATOM 691 O O . PRO A 1 89 ? 1.106 10.636 -10.076 1.00 73.00 89 PRO A O 1
ATOM 694 N N . ASP A 1 90 ? 0.418 9.539 -11.911 1.00 82.44 90 ASP A N 1
ATOM 695 C CA . ASP A 1 90 ? -0.343 10.639 -12.507 1.00 82.44 90 ASP A CA 1
ATOM 696 C C . ASP A 1 90 ? -1.800 10.700 -12.021 1.00 82.44 90 ASP A C 1
ATOM 698 O O . ASP A 1 90 ? -2.407 11.771 -12.009 1.00 82.44 90 ASP A O 1
ATOM 702 N N . SER A 1 91 ? -2.395 9.561 -11.642 1.00 85.62 91 SER A N 1
ATOM 703 C CA . SER A 1 91 ? -3.840 9.464 -11.361 1.00 85.62 91 SER A CA 1
ATOM 704 C C . SER A 1 91 ? -4.202 8.936 -9.968 1.00 85.62 91 SER A C 1
ATOM 706 O O . SER A 1 91 ? -5.381 8.723 -9.685 1.00 85.62 91 SER A O 1
ATOM 708 N N . GLY A 1 92 ? -3.218 8.705 -9.099 1.00 90.81 92 GLY A N 1
ATOM 709 C CA . GLY A 1 92 ? -3.420 8.238 -7.728 1.00 90.81 92 GLY A CA 1
ATOM 710 C C . GLY A 1 92 ? -3.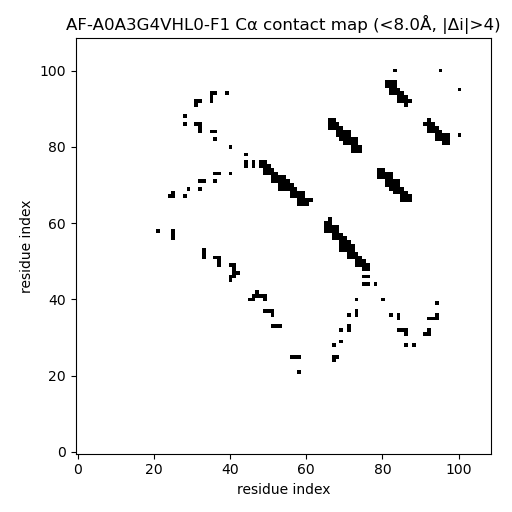562 6.718 -7.584 1.00 90.81 92 GLY A C 1
ATOM 711 O O . GLY A 1 92 ? -3.233 5.948 -8.487 1.00 90.81 92 GLY A O 1
ATOM 712 N N . CYS A 1 93 ? -4.036 6.265 -6.419 1.00 95.62 93 CYS A N 1
ATOM 713 C CA . CYS A 1 93 ? -4.110 4.842 -6.077 1.00 95.62 93 CYS A CA 1
ATOM 714 C C . CYS A 1 93 ? -5.522 4.262 -6.183 1.00 95.62 93 CYS A C 1
ATOM 716 O O . CYS A 1 93 ? -6.472 4.786 -5.601 1.00 95.62 93 CYS A O 1
ATOM 718 N N . MET A 1 94 ? -5.637 3.114 -6.851 1.00 95.06 94 MET A N 1
ATOM 719 C CA . MET A 1 94 ? -6.865 2.330 -6.933 1.00 95.06 94 MET A CA 1
ATOM 720 C C . MET A 1 94 ? -6.811 1.142 -5.971 1.00 95.06 94 MET A C 1
ATOM 722 O O . MET A 1 94 ? -5.817 0.415 -5.926 1.00 95.06 94 MET A O 1
ATOM 726 N N . VAL A 1 95 ? -7.894 0.934 -5.218 1.00 95.94 95 VAL A N 1
ATOM 727 C CA . VAL A 1 95 ? -8.001 -0.103 -4.181 1.00 95.94 95 VAL A CA 1
ATOM 728 C C . VAL A 1 95 ? -8.931 -1.219 -4.647 1.00 95.94 95 VAL A C 1
ATOM 730 O O . VAL A 1 95 ? -10.072 -0.955 -5.026 1.00 95.94 95 VAL A O 1
ATOM 733 N N . TYR A 1 96 ? -8.464 -2.459 -4.554 1.00 93.69 96 TYR A N 1
ATOM 734 C CA . TYR A 1 96 ? -9.163 -3.678 -4.947 1.00 93.69 96 TYR A CA 1
ATOM 735 C C . TYR A 1 96 ? -9.353 -4.601 -3.745 1.00 93.69 96 TYR A C 1
ATOM 737 O O . TYR A 1 96 ? -8.464 -4.742 -2.898 1.00 93.69 96 TYR A O 1
ATOM 745 N N . ASP A 1 97 ? -10.487 -5.297 -3.710 1.00 85.94 97 ASP A N 1
ATOM 746 C CA . ASP A 1 97 ? -10.687 -6.388 -2.762 1.00 85.94 97 ASP A CA 1
ATOM 747 C C . ASP A 1 97 ? -9.725 -7.523 -3.097 1.00 85.94 97 ASP A C 1
ATOM 749 O O . ASP A 1 97 ? -9.717 -8.017 -4.223 1.00 85.94 97 ASP A O 1
ATOM 753 N N . ASN A 1 98 ? -8.944 -7.988 -2.120 1.00 72.62 98 ASN A N 1
ATOM 754 C CA . ASN A 1 98 ? -7.958 -9.050 -2.352 1.00 72.62 98 ASN A CA 1
ATOM 755 C C . ASN A 1 98 ? -8.596 -10.358 -2.875 1.00 72.62 98 ASN A C 1
ATOM 757 O O . ASN A 1 98 ? -7.943 -11.152 -3.535 1.00 72.62 98 ASN A O 1
ATOM 761 N N . LYS A 1 99 ? -9.899 -10.569 -2.635 1.00 67.25 99 LYS A N 1
ATOM 762 C CA . LYS A 1 99 ? -10.648 -11.729 -3.152 1.00 67.25 99 LYS A CA 1
ATOM 763 C C . LYS A 1 99 ? -10.907 -11.670 -4.663 1.00 67.25 99 LYS A C 1
ATOM 765 O O . LYS A 1 99 ? -11.079 -12.713 -5.278 1.00 67.25 99 LYS A O 1
ATOM 770 N N . ASN A 1 100 ? -10.960 -10.462 -5.227 1.00 55.81 100 ASN A N 1
ATOM 771 C CA . ASN A 1 100 ? -11.310 -10.194 -6.626 1.00 55.81 100 ASN A CA 1
ATOM 772 C C . ASN A 1 100 ? -10.152 -9.567 -7.406 1.00 55.81 100 ASN A C 1
ATOM 774 O O . ASN A 1 100 ? -10.314 -9.203 -8.571 1.00 55.81 100 ASN A O 1
ATOM 778 N N . ALA A 1 101 ? -9.000 -9.374 -6.767 1.00 55.38 101 ALA A N 1
ATOM 779 C CA . ALA A 1 101 ? -7.856 -8.819 -7.448 1.00 55.38 101 ALA A CA 1
ATOM 780 C C . ALA A 1 101 ? -7.374 -9.827 -8.500 1.00 55.38 101 ALA A C 1
ATOM 782 O O . ALA A 1 101 ? -7.214 -11.005 -8.169 1.00 55.38 101 ALA A O 1
ATOM 783 N N . PRO A 1 102 ? -7.137 -9.400 -9.752 1.00 53.50 102 PRO A N 1
ATOM 784 C CA . PRO A 1 102 ? -6.510 -10.260 -10.736 1.00 53.50 102 PRO A CA 1
ATOM 785 C C . PRO A 1 102 ? -5.120 -10.609 -10.209 1.00 53.50 102 PRO A C 1
ATOM 787 O O . PRO A 1 102 ? -4.207 -9.782 -10.203 1.00 53.50 102 PRO A O 1
ATOM 790 N N . ILE A 1 103 ? -4.986 -11.831 -9.699 1.00 52.47 103 ILE A N 1
ATOM 791 C CA . ILE A 1 103 ? -3.704 -12.425 -9.364 1.00 52.47 103 ILE A CA 1
ATOM 792 C C . ILE A 1 103 ? -3.012 -12.589 -10.715 1.00 52.47 103 ILE A C 1
ATOM 794 O O . ILE A 1 103 ? -3.24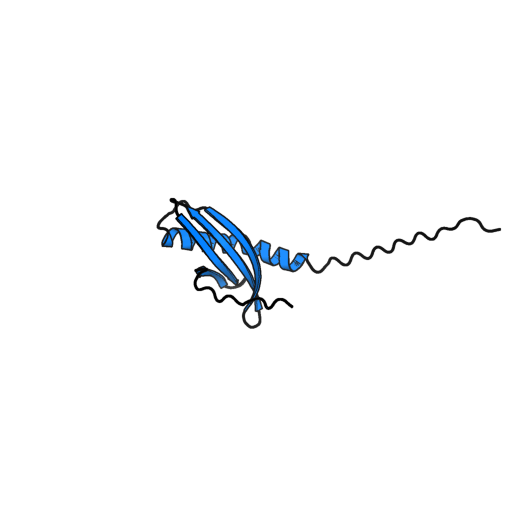5 -13.562 -11.426 1.00 52.47 103 ILE A O 1
ATOM 798 N N . SER A 1 104 ? -2.203 -11.609 -11.120 1.00 52.56 104 SER A N 1
ATOM 799 C CA . SER A 1 104 ? -1.144 -11.903 -12.071 1.00 52.56 104 SER A CA 1
ATOM 800 C C . SER A 1 104 ? -0.202 -12.831 -11.319 1.00 52.56 104 SER A C 1
ATOM 802 O O . SER A 1 104 ? 0.632 -12.402 -10.518 1.00 52.56 104 SER A O 1
ATOM 804 N N . GLU A 1 105 ? -0.445 -14.133 -11.469 1.00 44.44 105 GLU A N 1
ATOM 805 C CA . GLU A 1 105 ? 0.498 -15.167 -11.091 1.00 44.44 105 GLU A CA 1
ATOM 806 C C . GLU A 1 105 ? 1.833 -14.764 -11.713 1.00 44.44 105 GLU A C 1
ATOM 808 O O . GLU A 1 105 ? 2.035 -14.837 -12.926 1.00 44.44 105 GLU A O 1
ATOM 813 N N . SER A 1 106 ? 2.728 -14.241 -10.876 1.00 44.81 106 SER A N 1
ATOM 814 C CA . SER A 1 106 ? 4.124 -14.082 -11.224 1.00 44.81 106 SER A CA 1
ATOM 815 C C . SER A 1 106 ? 4.618 -15.489 -11.502 1.00 44.81 106 SER A C 1
ATOM 817 O O . SER A 1 106 ? 4.830 -16.273 -10.574 1.00 44.81 106 SER A O 1
ATOM 819 N N . LYS A 1 107 ? 4.714 -15.828 -12.785 1.00 38.94 107 LYS A N 1
ATOM 820 C CA . LYS A 1 107 ? 5.370 -17.035 -13.254 1.00 38.94 107 LYS A CA 1
ATOM 821 C C . LYS A 1 107 ? 6.769 -17.011 -12.643 1.00 38.94 107 LYS A C 1
ATOM 823 O O . LYS A 1 107 ? 7.586 -16.173 -13.008 1.00 38.94 107 LYS A O 1
ATOM 828 N N . SER A 1 108 ? 6.994 -17.872 -11.656 1.00 40.66 108 SER A N 1
ATOM 829 C CA . SER A 1 108 ? 8.328 -18.171 -11.157 1.00 40.66 108 SER A CA 1
ATOM 830 C C . SER A 1 108 ? 9.134 -18.677 -12.354 1.00 40.66 108 SER A C 1
ATOM 832 O O . SER A 1 108 ? 8.814 -19.734 -12.902 1.00 40.66 108 SER A O 1
ATOM 834 N N . GLN A 1 109 ? 10.122 -17.901 -12.787 1.00 34.38 109 GLN A N 1
ATOM 835 C CA . GLN A 1 109 ? 11.229 -18.347 -13.628 1.00 34.38 109 GLN A CA 1
ATOM 836 C C . GLN A 1 109 ? 12.524 -17.939 -12.946 1.00 34.38 109 GLN A C 1
ATOM 838 O O . GLN A 1 109 ? 12.588 -16.783 -12.475 1.00 34.38 109 GLN A O 1
#

Foldseek 3Di:
DDDDDDPDDPPPDPPPPPPPVQVVLLVVQVVLQQVVVLVVCCVVVVFNDKDKDFPDKGWDDDPPDIWIWTWIWMDGPNDIATWIWTADPVPTIDIHGPVPPPPPPPPDD

Secondary structure (DSSP, 8-state):
-----------------SSHHHHHHHHHTHHHHHHHHHHHHHHHTT-S-EEEEEEEEEEEEETTEEEEEEEEEEEETTEEEEEEEEEETTTEEEEEETTTS--------

Nearest PDB structures (foldseek):
  1xtn-assembly1_A  TM=6.890E-01  e=6.763E-01  Mus musculus
  1v2b-assembly2_B  TM=5.367E-01  e=1.077E+00  Nicotiana tabacum
  7o21-assembly1_A  TM=4.153E-01  e=1.282E+00  Bdellovibrio bacteriovorus HD100
  5kpe-assembly1_A  TM=4.314E-01  e=2.041E+00  synthetic construct
  7o21-assembly1_B  TM=3.963E-01  e=6.159E+00  Bdellovibrio bacteriovorus HD100

Mean predicted aligned error: 10.69 Å

Radius of gyration: 21.92 Å; Cα contacts (8 Å, |Δi|>4): 154; chains: 1; bounding box: 87×29×37 Å